Protein AF-A0A2D6AD85-F1 (afdb_monomer)

Secondary structure (DSSP, 8-state):
--SHHHHHHHHHHHHHHHHHHHHHHHH-HHHHHHHHT--GGGHHHHHHHHHHIIIIIIHHHHHHHHS--HHHHHHHHHHHHHHHHHHHHHHHHT----S-HHHHHHHHHHHHHHHHHHGGGGSGGGT--

Mean predicted aligned error: 3.79 Å

pLDDT: mean 91.63, std 6.45, range [60.19, 97.69]

Solvent-accessible surface area (backbone atoms only — not comparable to full-atom values): 6426 Å² total; per-residue (Å²): 128,68,42,64,80,38,18,56,57,29,36,49,50,47,20,54,54,24,41,54,50,11,50,41,25,47,76,41,24,64,61,52,24,61,74,28,52,27,63,73,86,45,36,69,57,35,26,51,51,8,50,44,30,36,60,51,39,23,47,44,30,52,50,32,75,75,58,75,44,54,67,57,23,37,52,49,24,50,51,42,40,51,52,24,48,51,53,45,49,37,59,76,72,62,68,64,64,38,73,47,49,65,63,56,52,52,52,35,53,50,34,45,55,42,23,61,36,22,45,42,36,42,38,69,77,61,75,56,132

Nearest PDB structures (foldseek):
  8a3k-assembly1_UNK  TM=6.038E-01  e=4.214E+00  synthetic construct

Structure (mmCIF, N/CA/C/O backbone):
data_AF-A0A2D6AD85-F1
#
_entry.id   AF-A0A2D6AD85-F1
#
loop_
_atom_site.group_PDB
_atom_site.id
_atom_site.type_symbol
_atom_site.label_atom_id
_atom_site.label_alt_id
_atom_site.label_comp_id
_atom_site.label_asym_id
_atom_site.label_entity_id
_atom_site.label_seq_id
_atom_site.pdbx_PDB_ins_code
_atom_site.Cartn_x
_atom_site.Cartn_y
_atom_site.Cartn_z
_atom_site.occupancy
_atom_site.B_iso_or_equiv
_atom_site.auth_seq_id
_atom_site.auth_comp_id
_atom_site.auth_asym_id
_atom_site.auth_atom_id
_atom_site.pdbx_PDB_model_num
ATOM 1 N N . MET A 1 1 ? 22.281 -5.603 -10.910 1.00 60.19 1 MET A N 1
ATOM 2 C CA . MET A 1 1 ? 21.045 -6.105 -10.269 1.00 60.19 1 MET A CA 1
ATOM 3 C C . MET A 1 1 ? 19.982 -6.172 -11.348 1.00 60.19 1 MET A C 1
ATOM 5 O O . MET A 1 1 ? 19.876 -5.206 -12.090 1.00 60.19 1 MET A O 1
ATOM 9 N N . ASN A 1 2 ? 19.261 -7.285 -11.496 1.00 79.44 2 ASN A N 1
ATOM 10 C CA . ASN A 1 2 ? 18.161 -7.347 -12.459 1.00 79.44 2 ASN A CA 1
ATOM 11 C C . ASN A 1 2 ? 16.975 -6.569 -11.867 1.00 79.44 2 ASN A C 1
ATOM 13 O O . ASN A 1 2 ? 16.277 -7.087 -10.999 1.00 79.44 2 ASN A O 1
ATOM 17 N N . LEU A 1 3 ? 16.827 -5.299 -12.259 1.00 80.44 3 LEU A N 1
ATOM 18 C CA . LEU A 1 3 ? 15.789 -4.410 -11.728 1.00 80.44 3 LEU A CA 1
ATOM 19 C C . LEU A 1 3 ? 14.387 -4.953 -12.022 1.00 80.44 3 LEU A C 1
ATOM 21 O O . LEU A 1 3 ? 13.502 -4.804 -11.188 1.00 80.44 3 LEU A O 1
ATOM 25 N N . ASP A 1 4 ? 14.205 -5.653 -13.144 1.00 82.75 4 ASP A N 1
ATOM 26 C CA . ASP A 1 4 ? 12.936 -6.285 -13.511 1.00 82.75 4 ASP A CA 1
ATOM 27 C C . ASP A 1 4 ? 12.554 -7.438 -12.579 1.00 82.75 4 ASP A C 1
ATOM 29 O O . ASP A 1 4 ? 11.410 -7.527 -12.127 1.00 82.75 4 ASP A O 1
ATOM 33 N N . ALA A 1 5 ? 13.547 -8.237 -12.175 1.00 87.69 5 ALA A N 1
ATOM 34 C CA . ALA A 1 5 ? 13.362 -9.315 -11.206 1.00 87.69 5 ALA A CA 1
ATOM 35 C C . ALA A 1 5 ? 12.944 -8.822 -9.807 1.00 87.69 5 ALA A C 1
ATOM 37 O O . ALA A 1 5 ? 12.498 -9.632 -8.998 1.00 87.69 5 ALA A O 1
ATOM 38 N N . LEU A 1 6 ? 13.074 -7.521 -9.514 1.00 89.94 6 LEU A N 1
ATOM 39 C CA . LEU A 1 6 ? 12.620 -6.916 -8.259 1.00 89.94 6 LEU A CA 1
ATOM 40 C C . LEU A 1 6 ? 11.344 -6.085 -8.447 1.00 89.94 6 LEU A C 1
ATOM 42 O O . LEU A 1 6 ? 10.390 -6.244 -7.684 1.00 89.94 6 LEU A O 1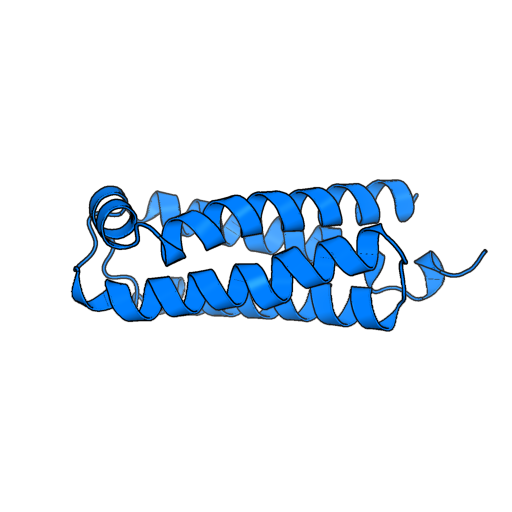
ATOM 46 N N . ALA A 1 7 ? 11.297 -5.232 -9.470 1.00 92.38 7 ALA A N 1
ATOM 47 C CA . ALA A 1 7 ? 10.233 -4.255 -9.664 1.00 92.38 7 ALA A CA 1
ATOM 48 C C . ALA A 1 7 ? 8.873 -4.918 -9.907 1.00 92.38 7 ALA A C 1
ATOM 50 O O . ALA A 1 7 ? 7.912 -4.620 -9.196 1.00 92.38 7 ALA A O 1
ATOM 51 N N . ARG A 1 8 ? 8.776 -5.848 -10.870 1.00 94.88 8 ARG A N 1
ATOM 52 C CA . ARG A 1 8 ? 7.485 -6.465 -11.215 1.00 94.88 8 ARG A CA 1
ATOM 53 C C . ARG A 1 8 ? 6.923 -7.328 -10.083 1.00 94.88 8 AR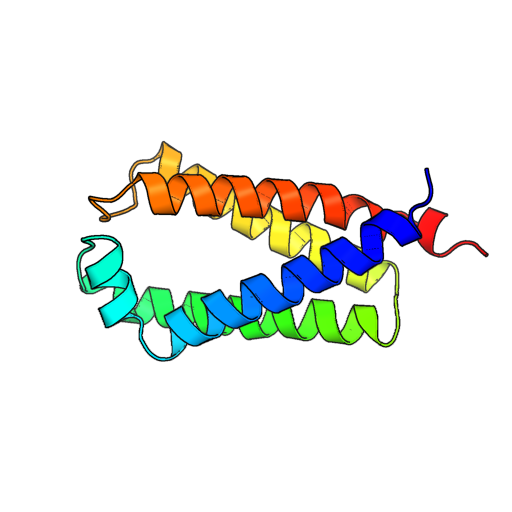G A C 1
ATOM 55 O O . ARG A 1 8 ? 5.746 -7.140 -9.765 1.00 94.88 8 ARG A O 1
ATOM 62 N N . PRO A 1 9 ? 7.704 -8.216 -9.432 1.00 96.38 9 PRO A N 1
ATOM 63 C CA . PRO A 1 9 ? 7.193 -8.985 -8.300 1.00 96.38 9 PRO A CA 1
ATOM 64 C C . PRO A 1 9 ? 6.774 -8.089 -7.137 1.00 96.38 9 PRO A C 1
ATOM 66 O O . PRO A 1 9 ? 5.697 -8.285 -6.581 1.00 96.38 9 PRO A O 1
ATOM 69 N N . THR A 1 10 ? 7.559 -7.058 -6.806 1.00 96.19 10 THR A N 1
ATOM 70 C CA . THR A 1 10 ? 7.182 -6.142 -5.719 1.00 96.19 10 THR A CA 1
ATOM 71 C C . THR A 1 10 ? 5.906 -5.375 -6.060 1.00 96.19 10 THR A C 1
ATOM 73 O O . THR A 1 10 ? 5.036 -5.226 -5.207 1.00 96.19 10 THR A O 1
ATOM 76 N N . MET A 1 11 ? 5.733 -4.957 -7.316 1.00 96.88 11 MET A N 1
ATOM 77 C CA . MET A 1 11 ? 4.504 -4.301 -7.760 1.00 96.88 11 MET A CA 1
ATOM 78 C C . MET A 1 11 ? 3.281 -5.223 -7.652 1.00 96.88 11 MET A C 1
ATOM 80 O O . MET A 1 11 ? 2.205 -4.778 -7.261 1.00 96.88 11 MET A O 1
ATOM 84 N N . GLN A 1 12 ? 3.438 -6.520 -7.937 1.00 97.06 12 GLN A N 1
ATOM 85 C CA . GLN A 1 12 ? 2.382 -7.512 -7.714 1.00 97.06 12 GLN A CA 1
ATOM 86 C C . GLN A 1 12 ? 2.074 -7.703 -6.228 1.00 97.06 12 GLN A C 1
ATOM 88 O O . GLN A 1 12 ? 0.904 -7.758 -5.859 1.00 97.06 12 GLN A O 1
ATOM 93 N N . VAL A 1 13 ? 3.098 -7.780 -5.374 1.00 95.75 13 VAL A N 1
ATOM 94 C CA . VAL A 1 13 ? 2.908 -7.875 -3.919 1.00 95.75 13 VAL A CA 1
ATOM 95 C C . VAL A 1 13 ? 2.164 -6.647 -3.405 1.00 95.75 13 VAL A C 1
ATOM 97 O O . VAL A 1 13 ? 1.171 -6.804 -2.700 1.00 95.75 13 VAL A O 1
ATOM 100 N N . ASN A 1 14 ? 2.579 -5.443 -3.812 1.00 96.50 14 ASN A N 1
ATOM 101 C CA . ASN A 1 14 ? 1.905 -4.206 -3.436 1.00 96.50 14 ASN A CA 1
ATOM 102 C C . ASN A 1 14 ? 0.434 -4.210 -3.870 1.00 96.50 14 ASN A C 1
ATOM 104 O O . ASN A 1 14 ? -0.438 -3.881 -3.068 1.00 96.50 14 ASN A O 1
ATOM 108 N N . LEU A 1 15 ? 0.151 -4.647 -5.103 1.00 97.25 15 LEU A N 1
ATOM 109 C CA . LEU A 1 15 ? -1.209 -4.760 -5.631 1.00 97.25 15 LEU A CA 1
ATOM 110 C C . LEU A 1 15 ? -2.066 -5.702 -4.786 1.00 97.25 15 LEU A C 1
ATOM 112 O O . LEU A 1 15 ? -3.134 -5.310 -4.324 1.00 97.25 15 LEU A O 1
ATOM 116 N N . TRP A 1 16 ? -1.623 -6.944 -4.589 1.00 97.31 16 TRP A N 1
ATOM 117 C CA . TRP A 1 16 ? -2.444 -7.964 -3.935 1.00 97.31 16 TRP A CA 1
ATOM 118 C C . TRP A 1 16 ? -2.599 -7.718 -2.435 1.00 97.31 16 TRP A C 1
ATOM 120 O O . TRP A 1 16 ? -3.700 -7.887 -1.911 1.00 97.31 16 TRP A O 1
ATOM 130 N N . ALA A 1 17 ? -1.541 -7.262 -1.757 1.00 93.62 17 ALA A N 1
ATOM 131 C CA . ALA A 1 17 ? -1.616 -6.879 -0.350 1.00 93.62 17 ALA A CA 1
ATOM 132 C C . ALA A 1 17 ? -2.587 -5.706 -0.155 1.00 93.62 17 ALA A C 1
ATOM 134 O O . ALA A 1 17 ? -3.485 -5.788 0.683 1.00 93.62 17 ALA A O 1
ATOM 135 N N . SER A 1 18 ? -2.470 -4.662 -0.984 1.00 95.44 18 SER A N 1
ATOM 136 C CA . SER A 1 18 ? -3.352 -3.489 -0.919 1.00 95.44 18 SER A CA 1
ATOM 137 C C . SER A 1 18 ? -4.786 -3.807 -1.312 1.00 95.44 18 SER A C 1
ATOM 139 O O . SER A 1 18 ? -5.705 -3.209 -0.767 1.00 95.44 18 SER A O 1
ATOM 141 N N . LEU A 1 19 ? -5.008 -4.759 -2.221 1.00 97.50 19 LEU A N 1
ATOM 142 C CA . LEU A 1 19 ? -6.352 -5.215 -2.560 1.00 97.50 19 LEU A CA 1
ATOM 143 C C . LEU A 1 19 ? -6.997 -5.934 -1.375 1.00 97.50 19 LEU A C 1
ATOM 145 O O . LEU A 1 19 ? -8.125 -5.611 -1.015 1.00 97.50 19 LEU A O 1
ATOM 149 N N . GLY A 1 20 ? -6.278 -6.877 -0.760 1.00 94.81 20 GLY A N 1
ATOM 150 C CA . GLY A 1 20 ? -6.767 -7.615 0.403 1.00 94.81 20 GLY A CA 1
ATOM 151 C C . GLY A 1 20 ? -7.086 -6.686 1.573 1.00 94.81 20 GLY A C 1
ATOM 152 O O . GLY A 1 20 ? -8.223 -6.664 2.045 1.00 94.81 20 GLY A O 1
ATOM 153 N N . TYR A 1 21 ? -6.113 -5.868 1.988 1.00 92.75 21 TYR A N 1
ATOM 154 C CA . TYR A 1 21 ? -6.309 -4.885 3.058 1.00 92.75 21 TYR A CA 1
ATOM 155 C C . TYR A 1 21 ? -7.370 -3.851 2.689 1.00 92.75 21 TYR A C 1
ATOM 157 O O . TYR A 1 21 ? -8.287 -3.605 3.464 1.00 92.75 21 TYR A O 1
ATOM 165 N N . GLY A 1 22 ? -7.283 -3.272 1.493 1.00 95.62 22 GLY A N 1
ATOM 166 C CA . GLY A 1 22 ? -8.173 -2.210 1.042 1.00 95.62 22 GLY A CA 1
ATOM 167 C C . GLY A 1 22 ? -9.636 -2.640 1.008 1.00 95.62 22 GLY A C 1
ATOM 168 O O . GLY A 1 22 ? -10.494 -1.933 1.536 1.00 95.62 22 GLY A O 1
ATOM 169 N N . VAL A 1 23 ? -9.928 -3.826 0.461 1.00 97.19 23 VAL A N 1
ATOM 170 C CA . VAL A 1 23 ? -11.289 -4.387 0.467 1.00 97.19 23 VAL A CA 1
ATOM 171 C C . VAL A 1 23 ? -11.743 -4.688 1.889 1.00 97.19 23 VAL A C 1
ATOM 173 O O . VAL A 1 23 ? -12.877 -4.360 2.231 1.00 97.19 23 VAL A O 1
ATOM 176 N N . PHE A 1 24 ? -10.889 -5.285 2.722 1.00 94.75 24 PHE A N 1
ATOM 177 C CA . PHE A 1 24 ? -11.281 -5.661 4.077 1.00 94.75 24 PHE A CA 1
ATOM 178 C C . PHE A 1 24 ? -11.607 -4.435 4.940 1.00 94.75 24 PHE A C 1
ATOM 180 O O . PHE A 1 24 ? -12.676 -4.379 5.544 1.00 94.75 24 PHE A O 1
ATOM 187 N N . LEU A 1 25 ? -10.758 -3.406 4.894 1.00 94.06 25 LEU A N 1
ATOM 188 C CA . LEU A 1 25 ? -10.973 -2.134 5.585 1.00 94.06 25 LEU A CA 1
ATOM 189 C C . LEU A 1 25 ? -12.195 -1.368 5.059 1.00 94.06 25 LEU A C 1
ATOM 191 O O . LEU A 1 25 ? -12.894 -0.710 5.827 1.00 94.06 25 LEU A O 1
ATOM 195 N N . LEU A 1 26 ? -12.473 -1.444 3.755 1.00 95.12 26 LEU A N 1
ATOM 196 C CA . LEU A 1 26 ? -13.620 -0.765 3.154 1.00 95.12 26 LEU A CA 1
ATOM 197 C C . LEU A 1 26 ? -14.950 -1.465 3.472 1.00 95.12 26 LEU A C 1
ATOM 199 O O . LEU A 1 26 ? -15.934 -0.804 3.808 1.00 95.12 26 LEU A O 1
ATOM 203 N N . ALA A 1 27 ? -14.995 -2.791 3.336 1.00 95.88 27 ALA A N 1
ATOM 204 C CA . ALA A 1 27 ? -16.232 -3.566 3.397 1.00 95.88 27 ALA A CA 1
ATOM 205 C C . ALA A 1 27 ? -16.565 -4.078 4.805 1.00 95.88 27 ALA A C 1
ATOM 207 O O . ALA A 1 27 ? -17.742 -4.171 5.147 1.00 95.88 27 ALA A O 1
ATOM 208 N N . ALA A 1 28 ? -15.554 -4.396 5.617 1.00 94.19 28 ALA A N 1
ATOM 209 C CA . ALA A 1 28 ? -15.719 -4.997 6.940 1.00 94.19 28 ALA A CA 1
ATOM 210 C C . ALA A 1 28 ? -14.785 -4.368 8.002 1.00 94.19 28 ALA A C 1
ATOM 212 O O . ALA A 1 28 ? -14.078 -5.096 8.702 1.00 94.19 28 ALA A O 1
ATOM 213 N N . PRO A 1 29 ? -14.778 -3.028 8.164 1.00 92.25 29 PRO A N 1
ATOM 214 C CA . PRO A 1 29 ? -13.911 -2.356 9.136 1.00 92.25 29 PRO A CA 1
ATOM 215 C C . PRO A 1 29 ? -14.188 -2.777 10.582 1.00 92.25 29 PRO A C 1
ATOM 217 O O . PRO A 1 29 ? -13.260 -2.809 11.378 1.00 92.25 29 PRO A O 1
ATOM 220 N N . ASP A 1 30 ? -15.432 -3.125 10.921 1.00 91.06 30 ASP A N 1
ATOM 221 C CA . ASP A 1 30 ? -15.802 -3.562 12.272 1.00 91.06 30 ASP A CA 1
ATOM 222 C C . ASP A 1 30 ? -15.116 -4.893 12.628 1.00 91.06 30 ASP A C 1
ATOM 224 O O . ASP A 1 30 ? -14.522 -5.022 13.691 1.00 91.06 30 ASP A O 1
ATOM 228 N N . VAL A 1 31 ? -15.070 -5.840 11.681 1.00 90.94 31 VAL A N 1
ATOM 229 C CA . VAL A 1 31 ? -14.350 -7.115 11.853 1.00 90.94 31 VAL A CA 1
ATOM 230 C C . VAL A 1 31 ? -12.845 -6.876 11.995 1.00 90.94 31 VAL A C 1
ATOM 232 O O . VAL A 1 31 ? -12.168 -7.575 12.744 1.00 90.94 31 VAL A O 1
ATOM 235 N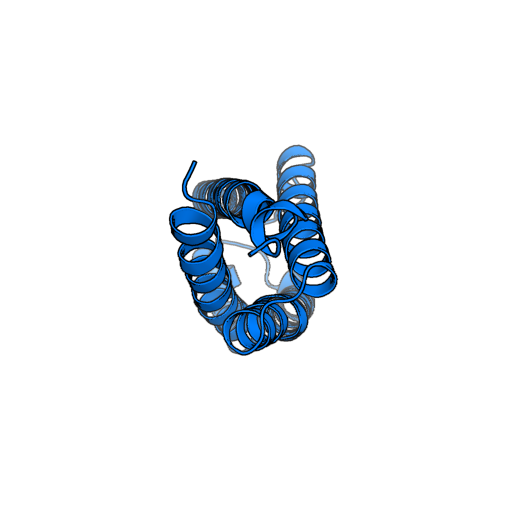 N . PHE A 1 32 ? -12.302 -5.886 11.283 1.00 88.31 32 PHE A N 1
ATOM 236 C CA . PHE A 1 32 ? -10.902 -5.497 11.436 1.00 88.31 32 PHE A CA 1
ATOM 237 C C . PHE A 1 32 ? -10.620 -4.893 12.820 1.00 88.31 32 PHE A C 1
ATOM 239 O O . PHE A 1 32 ? -9.608 -5.238 13.428 1.00 88.31 32 PHE A O 1
ATOM 246 N N . CYS A 1 33 ? -11.516 -4.044 13.337 1.00 88.31 33 CYS A N 1
ATOM 247 C CA . CYS A 1 33 ? -11.446 -3.542 14.710 1.00 88.31 33 CYS A CA 1
ATOM 248 C C . CYS A 1 33 ? -11.471 -4.690 15.726 1.00 88.31 3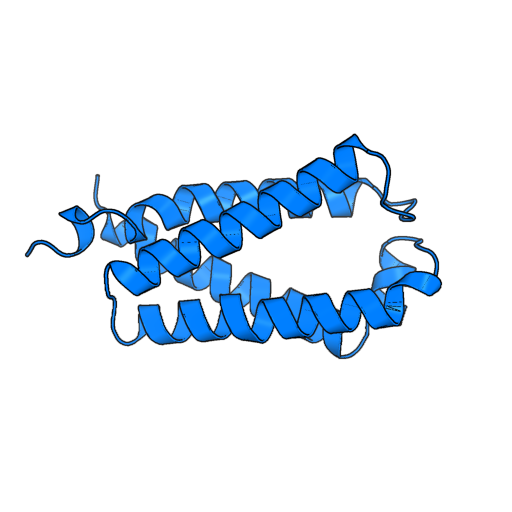3 CYS A C 1
ATOM 250 O O . CYS A 1 33 ? -10.612 -4.721 16.600 1.00 88.31 33 CYS A O 1
ATOM 252 N N . ASP A 1 34 ? -12.375 -5.660 15.570 1.00 89.69 34 ASP A N 1
ATOM 253 C CA . ASP A 1 34 ? -12.468 -6.816 16.470 1.00 89.69 34 ASP A CA 1
ATOM 254 C C . ASP A 1 34 ? -11.182 -7.661 16.460 1.00 89.69 34 ASP A C 1
ATOM 256 O O . ASP A 1 34 ? -10.690 -8.057 17.512 1.00 89.69 34 ASP A O 1
ATOM 260 N N . LEU A 1 35 ? -10.593 -7.904 15.281 1.00 86.94 35 LEU A N 1
ATOM 261 C CA . LEU A 1 35 ? -9.335 -8.657 15.146 1.00 86.94 35 LEU A CA 1
ATOM 262 C C . LEU A 1 35 ? -8.141 -7.965 15.811 1.00 86.94 35 LEU A C 1
ATOM 264 O O . LEU A 1 35 ? -7.228 -8.634 16.301 1.00 86.94 35 LEU A O 1
ATOM 268 N N . LEU A 1 36 ? -8.124 -6.634 15.768 1.00 85.06 36 LEU A N 1
ATOM 269 C CA . LEU A 1 36 ? -7.086 -5.823 16.391 1.00 85.06 36 LEU A CA 1
ATOM 270 C C . LEU A 1 36 ? -7.373 -5.497 17.858 1.00 85.06 36 LEU A C 1
ATOM 272 O O . LEU A 1 36 ? -6.516 -4.885 18.496 1.00 85.06 36 LEU A O 1
ATOM 276 N N . GLU A 1 37 ? -8.543 -5.886 18.373 1.00 85.75 37 GLU A N 1
ATOM 277 C CA . GLU A 1 37 ? -9.038 -5.477 19.690 1.00 85.75 37 GLU A CA 1
ATOM 278 C C . GLU A 1 37 ? -8.994 -3.941 19.820 1.00 85.75 37 GLU A C 1
ATOM 280 O O . GLU A 1 37 ? -8.404 -3.380 20.738 1.00 85.75 37 GLU A O 1
ATOM 285 N N . ALA A 1 38 ? -9.543 -3.249 18.816 1.00 83.19 38 ALA A N 1
ATOM 286 C CA . ALA A 1 38 ? -9.508 -1.797 18.669 1.00 83.19 38 ALA A CA 1
ATOM 287 C C . ALA A 1 38 ? -10.902 -1.166 18.804 1.00 83.19 38 ALA A C 1
ATOM 289 O O . ALA A 1 38 ? -11.909 -1.741 18.394 1.00 83.19 38 ALA A O 1
ATOM 290 N N . GLU A 1 39 ? -10.967 0.072 19.302 1.00 82.38 39 GLU A N 1
ATOM 291 C CA . GLU A 1 39 ? -12.229 0.805 19.424 1.00 82.38 39 GLU A CA 1
ATOM 292 C C . GLU A 1 39 ? -12.930 1.046 18.068 1.00 82.38 39 GLU A C 1
ATOM 294 O O . GLU A 1 39 ? -12.319 1.433 17.065 1.00 82.38 39 GLU A O 1
ATOM 299 N N . ALA A 1 40 ? -14.261 0.908 18.058 1.00 74.75 40 ALA A N 1
ATOM 300 C CA . ALA A 1 40 ? -15.106 1.080 16.869 1.00 74.75 40 ALA A CA 1
ATOM 301 C C . ALA A 1 40 ? -15.189 2.532 16.347 1.00 74.75 40 ALA A C 1
ATOM 303 O O . ALA A 1 40 ? -15.717 2.780 15.256 1.00 74.75 40 ALA A O 1
ATOM 304 N N . VAL A 1 41 ? -14.638 3.505 17.086 1.00 68.69 41 VAL A N 1
ATOM 305 C CA . VAL A 1 41 ? -14.541 4.917 16.666 1.00 68.69 41 VAL A CA 1
ATOM 306 C C . VAL A 1 41 ? -13.793 5.075 15.333 1.00 68.69 41 VAL A C 1
ATOM 308 O O . VAL A 1 41 ? -14.034 6.018 14.581 1.00 68.69 41 VAL A O 1
ATOM 311 N N . ASN A 1 42 ? -12.957 4.095 14.980 1.00 75.31 42 ASN A N 1
ATOM 312 C CA . ASN A 1 42 ? -12.104 4.128 13.798 1.00 75.31 42 ASN A CA 1
ATOM 313 C C . ASN A 1 42 ? -12.781 3.659 12.503 1.00 75.31 42 ASN A C 1
ATOM 315 O O . ASN A 1 42 ? -12.189 3.762 11.433 1.00 75.31 42 ASN A O 1
ATOM 319 N N . THR A 1 43 ? -14.022 3.179 12.532 1.00 82.00 43 THR A N 1
ATOM 320 C CA . THR A 1 43 ? -14.626 2.480 11.379 1.00 82.00 43 THR A CA 1
ATOM 321 C C . THR A 1 43 ? -14.774 3.346 10.123 1.00 82.00 43 THR A C 1
ATOM 323 O O . THR A 1 43 ? -14.504 2.883 9.015 1.00 82.00 43 THR A O 1
ATOM 326 N N . ALA A 1 44 ? -15.159 4.620 10.249 1.00 85.00 44 ALA A N 1
ATOM 327 C CA . ALA A 1 44 ? -15.229 5.546 9.110 1.00 85.00 44 ALA A CA 1
ATOM 328 C C . ALA A 1 44 ? -13.837 5.887 8.544 1.00 85.00 44 ALA A C 1
ATOM 330 O O . ALA A 1 44 ? -13.653 5.988 7.326 1.00 85.00 44 ALA A O 1
ATOM 331 N N . TRP A 1 45 ? -12.847 6.018 9.426 1.00 87.62 45 TRP A N 1
ATOM 332 C CA . TRP A 1 45 ? -11.456 6.250 9.053 1.00 87.62 45 TRP A CA 1
ATOM 333 C C . TRP A 1 45 ? -10.858 5.031 8.336 1.00 87.62 45 TRP A C 1
ATOM 335 O O . TRP A 1 45 ? -10.286 5.184 7.257 1.00 87.62 45 TRP A O 1
ATOM 345 N N . LEU A 1 46 ? -11.106 3.815 8.838 1.00 90.50 46 LEU A N 1
ATOM 346 C CA . LEU A 1 46 ? -10.691 2.563 8.199 1.00 90.50 46 LEU A CA 1
ATOM 347 C C . LEU A 1 46 ? -11.270 2.427 6.787 1.00 90.50 46 LEU A C 1
ATOM 349 O O . LEU A 1 46 ? -10.528 2.108 5.863 1.00 90.50 46 LEU A O 1
ATOM 353 N N . ARG A 1 47 ? -12.552 2.763 6.571 1.00 93.62 47 ARG A N 1
ATOM 354 C CA . ARG A 1 47 ? -13.133 2.766 5.213 1.00 93.62 47 ARG A CA 1
ATOM 355 C C . ARG A 1 47 ? -12.424 3.736 4.276 1.00 93.62 47 ARG A C 1
ATOM 357 O O . ARG A 1 47 ? -12.227 3.425 3.104 1.00 93.62 47 ARG A O 1
ATOM 364 N N . THR A 1 48 ? -12.028 4.897 4.789 1.00 92.81 48 THR A N 1
ATOM 365 C CA . THR A 1 48 ? -11.312 5.913 4.008 1.00 92.81 48 THR A CA 1
ATOM 366 C C . THR A 1 48 ? -9.915 5.426 3.625 1.00 92.81 48 THR A C 1
ATOM 368 O O . THR A 1 48 ? -9.522 5.565 2.469 1.00 92.81 48 THR A O 1
ATOM 371 N N . ILE A 1 49 ? -9.201 4.776 4.548 1.00 91.69 49 ILE A N 1
ATOM 372 C CA . ILE A 1 49 ? -7.920 4.117 4.251 1.00 91.69 49 ILE A CA 1
ATOM 373 C C . ILE A 1 49 ? -8.109 2.994 3.241 1.00 91.69 49 ILE A C 1
ATOM 375 O O . ILE A 1 49 ? -7.346 2.903 2.285 1.00 91.69 49 ILE A O 1
ATOM 379 N N . GLY A 1 50 ? -9.142 2.170 3.411 1.00 95.19 50 GLY A N 1
ATOM 380 C CA . GLY A 1 50 ? -9.463 1.104 2.473 1.00 95.19 50 GLY A CA 1
ATOM 381 C C . GLY A 1 50 ? -9.676 1.642 1.058 1.00 95.19 50 GLY A C 1
ATOM 382 O O . GLY A 1 50 ? -9.041 1.177 0.115 1.00 95.19 50 GLY A O 1
ATOM 383 N N . ALA A 1 51 ? -10.495 2.687 0.911 1.00 96.50 51 ALA A N 1
ATOM 384 C CA . ALA A 1 51 ? -10.717 3.355 -0.369 1.00 96.50 51 ALA A CA 1
ATOM 385 C C . ALA A 1 51 ? -9.428 3.956 -0.955 1.00 96.50 51 ALA A C 1
ATOM 387 O O . ALA A 1 51 ? -9.197 3.831 -2.159 1.00 96.50 51 ALA A O 1
ATOM 388 N N . ALA A 1 52 ? -8.581 4.569 -0.121 1.00 95.00 52 ALA A N 1
ATOM 389 C CA . ALA A 1 52 ? -7.293 5.104 -0.546 1.00 95.00 52 ALA A CA 1
ATOM 390 C C . ALA A 1 52 ? -6.369 3.991 -1.065 1.00 95.00 52 ALA A C 1
ATOM 392 O O . ALA A 1 52 ? -5.931 4.082 -2.204 1.00 95.00 52 ALA A O 1
ATOM 393 N N . LEU A 1 53 ? -6.177 2.899 -0.314 1.00 95.31 53 LEU A N 1
ATOM 394 C CA . LEU A 1 53 ? -5.359 1.747 -0.725 1.00 95.31 53 LEU A CA 1
ATOM 395 C C . LEU A 1 53 ? -5.830 1.136 -2.050 1.00 95.31 53 LEU A C 1
ATOM 397 O O . LEU A 1 53 ? -5.019 0.775 -2.904 1.00 95.31 53 LEU A O 1
ATOM 401 N N . LEU A 1 54 ? -7.144 1.032 -2.255 1.00 97.31 54 LEU A N 1
ATOM 402 C CA . LEU A 1 54 ? -7.689 0.571 -3.531 1.00 97.31 54 LEU A CA 1
ATOM 403 C C . LEU A 1 54 ? -7.405 1.573 -4.658 1.00 97.31 54 LEU A C 1
ATOM 405 O O . LEU A 1 54 ? -6.969 1.188 -5.741 1.00 97.31 54 LEU A O 1
ATOM 409 N N . GLY A 1 55 ? -7.636 2.861 -4.416 1.00 94.00 55 GLY A N 1
ATOM 410 C CA . GLY A 1 55 ? -7.504 3.901 -5.432 1.00 94.00 55 GLY A CA 1
ATOM 411 C C . GLY A 1 55 ? -6.061 4.192 -5.836 1.00 94.00 55 GLY A C 1
ATOM 412 O O . GLY A 1 55 ? -5.779 4.347 -7.021 1.00 94.00 55 GLY A O 1
ATOM 413 N N . THR A 1 56 ? -5.144 4.272 -4.879 1.00 92.25 56 THR A N 1
ATOM 414 C CA . THR A 1 56 ? -3.748 4.626 -5.137 1.00 92.25 56 THR A CA 1
ATOM 415 C C . THR A 1 56 ? -2.916 3.379 -5.372 1.00 92.25 56 THR A C 1
ATOM 417 O O . THR A 1 56 ? -2.308 3.243 -6.433 1.00 92.25 56 THR A O 1
ATOM 420 N N . ASN A 1 57 ? -2.937 2.423 -4.439 1.00 94.69 57 ASN A N 1
ATOM 421 C CA . ASN A 1 57 ? -2.043 1.284 -4.530 1.00 94.69 57 ASN A CA 1
ATOM 422 C C . ASN A 1 57 ? -2.500 0.238 -5.540 1.00 94.69 57 ASN A C 1
ATOM 424 O O . ASN A 1 57 ? -1.706 -0.165 -6.386 1.00 94.69 57 ASN A O 1
ATOM 428 N N . VAL A 1 58 ? -3.764 -0.190 -5.494 1.00 97.12 58 VAL A N 1
ATOM 429 C CA . VAL A 1 58 ? -4.244 -1.235 -6.412 1.00 97.12 58 VAL A CA 1
ATOM 430 C C . VAL A 1 58 ? -4.303 -0.718 -7.844 1.00 97.12 58 VAL A C 1
ATOM 432 O O . VAL A 1 58 ? -3.712 -1.336 -8.733 1.00 97.12 58 VAL A O 1
ATOM 435 N N . LEU A 1 59 ? -4.978 0.412 -8.088 1.00 96.88 59 LEU A N 1
ATOM 436 C CA . LEU A 1 59 ? -5.064 0.956 -9.447 1.00 96.88 59 LEU A CA 1
ATOM 437 C C . LEU A 1 59 ? -3.690 1.390 -9.970 1.00 96.88 59 LEU A C 1
ATOM 439 O O . LEU A 1 59 ? -3.375 1.092 -11.121 1.00 96.88 59 LEU A O 1
ATOM 443 N N . GLY A 1 60 ? -2.858 2.032 -9.143 1.00 95.25 60 GLY A N 1
ATOM 444 C CA . GLY A 1 60 ? -1.511 2.459 -9.530 1.00 95.25 60 GLY A CA 1
ATOM 445 C C . GLY A 1 60 ? -0.612 1.282 -9.910 1.00 95.25 60 GLY A C 1
ATOM 446 O O . GLY A 1 60 ? -0.064 1.254 -11.015 1.00 95.25 60 GLY A O 1
ATOM 447 N N . SER A 1 61 ? -0.549 0.246 -9.065 1.00 96.81 61 SER A N 1
ATOM 448 C CA . SER A 1 61 ? 0.205 -0.973 -9.369 1.00 96.81 61 SER A CA 1
ATOM 449 C C . SER A 1 61 ? -0.340 -1.705 -10.598 1.00 96.81 61 SER A C 1
ATOM 451 O O . SER A 1 61 ? 0.441 -2.190 -11.416 1.00 96.81 61 SER A O 1
ATOM 453 N N . TRP A 1 62 ? -1.663 -1.776 -10.771 1.00 97.69 62 TRP A N 1
ATOM 454 C CA . TRP A 1 62 ? -2.274 -2.424 -11.935 1.00 97.69 62 TRP A CA 1
ATOM 455 C C . TRP A 1 62 ? -1.943 -1.699 -13.243 1.00 97.69 62 TRP A C 1
ATOM 457 O O . TRP A 1 62 ? -1.530 -2.336 -14.217 1.00 97.69 62 TRP A O 1
ATOM 467 N N . LEU A 1 63 ? -2.082 -0.370 -13.263 1.00 97.38 63 LEU A N 1
ATOM 468 C CA . LEU A 1 63 ? -1.753 0.454 -14.425 1.00 97.38 63 LEU A CA 1
ATOM 469 C C . LEU A 1 63 ? -0.268 0.347 -14.774 1.00 97.38 63 LEU A C 1
ATOM 471 O O . LEU A 1 63 ? 0.063 0.137 -15.943 1.00 97.38 63 LEU A O 1
ATOM 475 N N . TRP A 1 64 ? 0.611 0.395 -13.769 1.00 96.94 64 TRP A N 1
ATOM 476 C CA . TRP A 1 64 ? 2.045 0.230 -13.977 1.00 96.94 64 TRP A CA 1
ATOM 477 C C . TRP A 1 64 ? 2.393 -1.159 -14.521 1.00 96.94 64 TRP A C 1
ATOM 479 O O . TRP A 1 64 ? 3.16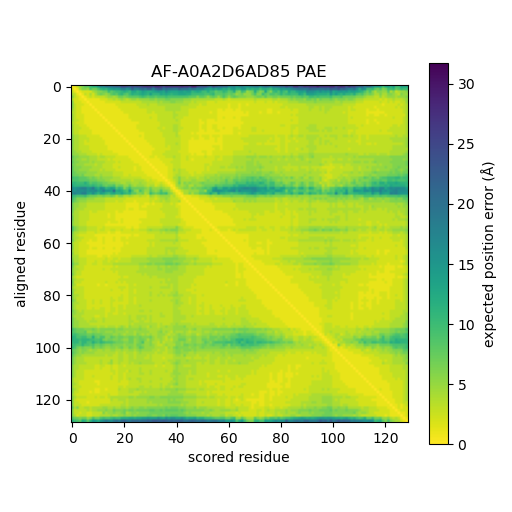3 -1.273 -15.467 1.00 96.94 64 TRP A O 1
ATOM 489 N N . LEU A 1 65 ? 1.796 -2.235 -13.992 1.00 96.88 65 LEU A N 1
ATOM 490 C CA . LEU A 1 65 ? 2.053 -3.599 -14.477 1.00 96.88 65 LEU A CA 1
ATOM 491 C C . LEU A 1 65 ? 1.648 -3.790 -15.945 1.00 96.88 65 LEU A C 1
ATOM 493 O O . LEU A 1 65 ? 2.284 -4.583 -16.650 1.00 96.88 65 LEU A O 1
ATOM 497 N N . LYS A 1 66 ? 0.606 -3.075 -16.390 1.00 96.88 66 LYS A N 1
ATOM 498 C CA . LYS A 1 66 ? 0.106 -3.089 -17.769 1.00 96.88 66 LYS A CA 1
ATOM 499 C C . LYS A 1 66 ? 0.972 -2.257 -18.715 1.00 96.88 66 LYS A C 1
ATOM 501 O O . LYS A 1 66 ? 1.233 -2.703 -19.828 1.00 96.88 66 LYS A O 1
ATOM 506 N N . ASN A 1 67 ? 1.383 -1.062 -18.297 1.00 95.88 67 ASN A N 1
ATOM 507 C CA . ASN A 1 67 ? 2.237 -0.173 -19.081 1.00 95.88 67 ASN A CA 1
ATOM 508 C C . ASN A 1 67 ? 3.217 0.572 -18.155 1.00 95.88 67 ASN A C 1
ATOM 510 O O . ASN A 1 67 ? 2.889 1.662 -17.676 1.00 95.88 67 ASN A O 1
ATOM 514 N N . PRO A 1 68 ? 4.394 -0.016 -17.867 1.00 94.94 68 PRO A N 1
ATOM 515 C CA . PRO A 1 68 ? 5.349 0.572 -16.938 1.00 94.94 68 PRO A CA 1
ATOM 516 C C . PRO A 1 68 ? 5.814 1.951 -17.409 1.00 94.94 68 PRO A C 1
ATOM 518 O O . PRO A 1 68 ? 6.250 2.113 -18.547 1.00 94.94 68 PRO A O 1
ATOM 521 N N . SER A 1 69 ? 5.783 2.938 -16.515 1.00 95.44 69 SER A N 1
ATOM 522 C CA . SER A 1 69 ? 6.371 4.258 -16.761 1.00 95.44 69 SER A CA 1
ATOM 523 C C . SER A 1 69 ? 7.075 4.787 -15.516 1.00 95.44 69 SER A C 1
ATOM 525 O O . SER A 1 69 ? 6.653 4.504 -14.390 1.00 95.44 69 SER A O 1
ATOM 527 N N . LEU A 1 70 ? 8.143 5.563 -15.724 1.00 95.62 70 LEU A N 1
ATOM 528 C CA . LEU A 1 70 ? 8.978 6.103 -14.648 1.00 95.62 70 LEU A CA 1
ATOM 529 C C . LEU A 1 70 ? 8.173 6.928 -13.648 1.00 95.62 70 LEU A C 1
ATOM 531 O O . LEU A 1 70 ? 8.323 6.747 -12.440 1.00 95.62 70 LEU A O 1
ATOM 535 N N . ASP A 1 71 ? 7.295 7.796 -14.142 1.00 96.31 71 ASP A N 1
ATOM 536 C CA . ASP A 1 71 ? 6.491 8.657 -13.280 1.00 96.31 71 ASP A CA 1
ATOM 537 C C . ASP A 1 71 ? 5.484 7.847 -12.461 1.00 96.31 71 ASP A C 1
ATOM 539 O O . ASP A 1 71 ? 5.348 8.087 -11.264 1.00 96.31 71 ASP A O 1
ATOM 543 N N . MET A 1 72 ? 4.854 6.819 -13.045 1.00 94.88 72 MET A N 1
ATOM 544 C CA . MET A 1 72 ? 3.980 5.918 -12.285 1.00 94.88 72 MET A CA 1
ATOM 545 C C . MET A 1 72 ? 4.756 5.118 -11.236 1.00 94.88 72 MET A C 1
ATOM 547 O O . MET A 1 72 ? 4.289 4.994 -10.110 1.00 94.88 72 MET A O 1
ATOM 551 N N . GLY A 1 73 ? 5.950 4.614 -11.568 1.00 96.06 73 GLY A N 1
ATOM 552 C CA . GLY A 1 73 ? 6.799 3.908 -10.605 1.00 96.06 73 GLY A CA 1
ATOM 553 C C . GLY A 1 73 ? 7.216 4.806 -9.437 1.00 96.06 73 GLY A C 1
ATOM 554 O O . GLY A 1 73 ? 7.180 4.390 -8.284 1.00 96.06 73 GLY A O 1
ATOM 5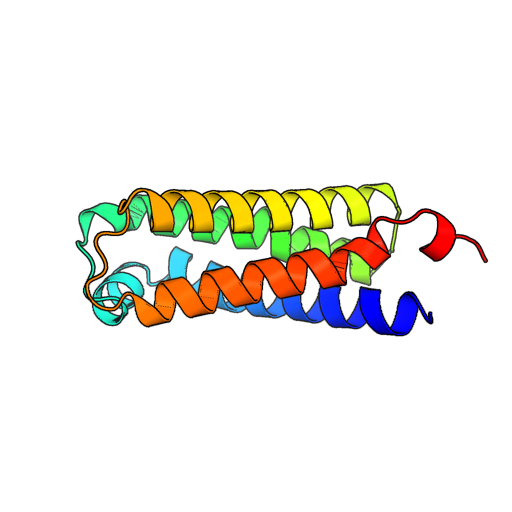55 N N . ARG A 1 74 ? 7.538 6.077 -9.708 1.00 96.94 74 ARG A N 1
ATOM 556 C CA . ARG A 1 74 ? 7.830 7.080 -8.671 1.00 96.94 74 ARG A CA 1
ATOM 557 C C . ARG A 1 74 ? 6.623 7.384 -7.799 1.00 96.94 74 ARG A C 1
ATOM 559 O O . ARG A 1 74 ? 6.763 7.365 -6.581 1.00 96.94 74 ARG A O 1
ATOM 566 N N . VAL A 1 75 ? 5.465 7.650 -8.406 1.00 96.31 75 VAL A N 1
ATOM 567 C CA . VAL A 1 75 ? 4.216 7.885 -7.668 1.00 96.31 75 VAL A CA 1
ATOM 568 C C . VAL A 1 75 ? 3.938 6.698 -6.756 1.00 96.31 75 VAL A C 1
ATOM 570 O O . VAL A 1 75 ? 3.736 6.894 -5.565 1.00 96.31 75 VAL A O 1
ATOM 573 N N . GLN A 1 76 ? 4.047 5.476 -7.273 1.00 95.62 76 GLN A N 1
ATOM 574 C CA . GLN A 1 76 ? 3.775 4.278 -6.497 1.00 95.62 76 GLN A CA 1
ATOM 575 C C . GLN A 1 76 ? 4.717 4.102 -5.304 1.00 95.62 76 GLN A C 1
ATOM 577 O O . GLN A 1 76 ? 4.265 3.857 -4.187 1.00 95.62 76 GLN A O 1
ATOM 582 N N . THR A 1 77 ? 6.024 4.239 -5.529 1.00 96.50 77 THR A N 1
ATOM 583 C CA . THR A 1 77 ? 7.026 4.121 -4.466 1.00 96.50 77 THR A CA 1
ATOM 584 C C . THR A 1 77 ? 6.828 5.190 -3.398 1.00 96.50 77 THR A C 1
ATOM 586 O O . THR A 1 77 ? 6.927 4.895 -2.209 1.00 96.50 77 THR A O 1
ATOM 589 N N . LEU A 1 78 ? 6.532 6.429 -3.801 1.00 96.88 78 LEU A N 1
ATOM 590 C CA . LEU A 1 78 ? 6.298 7.528 -2.866 1.00 96.88 78 LEU A CA 1
ATOM 591 C C . LEU A 1 78 ? 4.999 7.345 -2.085 1.00 96.88 78 LEU A C 1
ATOM 593 O O . LEU A 1 78 ? 4.994 7.584 -0.883 1.00 96.88 78 LEU A O 1
ATOM 597 N N . THR A 1 79 ? 3.921 6.898 -2.730 1.00 95.19 79 THR A N 1
ATOM 598 C CA . THR A 1 79 ? 2.655 6.619 -2.047 1.00 95.19 79 THR A CA 1
ATOM 599 C C . THR A 1 79 ? 2.822 5.515 -1.009 1.00 95.19 79 THR A C 1
ATOM 601 O O . THR A 1 79 ? 2.531 5.755 0.161 1.00 95.19 79 THR A O 1
ATOM 604 N N . ALA A 1 80 ? 3.376 4.361 -1.393 1.00 94.44 80 ALA A N 1
ATOM 605 C CA . ALA A 1 80 ? 3.633 3.266 -0.458 1.00 94.44 80 ALA A CA 1
ATOM 606 C C . ALA A 1 80 ? 4.567 3.700 0.687 1.00 94.44 80 ALA A C 1
ATOM 608 O O . ALA A 1 80 ? 4.336 3.364 1.849 1.00 94.44 80 ALA A O 1
ATOM 609 N N . GLY A 1 81 ? 5.585 4.512 0.381 1.00 96.56 81 GLY A N 1
ATOM 610 C CA . GLY A 1 81 ? 6.507 5.041 1.383 1.00 96.56 81 GLY A CA 1
ATOM 611 C C . GLY A 1 81 ? 5.860 6.019 2.362 1.00 96.56 81 GLY A C 1
ATOM 612 O O . GLY A 1 81 ? 6.140 5.949 3.557 1.00 96.56 81 GLY A O 1
ATOM 613 N N . LEU A 1 82 ? 4.979 6.906 1.889 1.00 96.69 82 LEU A N 1
ATOM 614 C CA . LEU A 1 82 ? 4.221 7.818 2.749 1.00 96.69 82 LEU A CA 1
ATOM 615 C C . LEU A 1 82 ? 3.252 7.059 3.657 1.00 96.69 82 LEU A C 1
ATOM 617 O O . LEU A 1 82 ? 3.143 7.398 4.831 1.00 96.69 82 LEU A O 1
ATOM 621 N N . GLU A 1 83 ? 2.592 6.019 3.149 1.00 93.38 83 GLU A N 1
ATOM 622 C CA . GLU A 1 83 ? 1.717 5.156 3.948 1.00 93.38 83 GLU A CA 1
ATOM 623 C C . GLU A 1 83 ? 2.505 4.384 5.015 1.00 93.38 83 GLU A C 1
ATOM 625 O O . GLU A 1 83 ? 2.132 4.404 6.189 1.00 93.38 83 GLU A O 1
ATOM 630 N N . ALA A 1 84 ? 3.631 3.764 4.641 1.00 94.81 84 ALA A N 1
ATOM 631 C CA . ALA A 1 84 ? 4.513 3.073 5.580 1.00 94.81 84 ALA A CA 1
ATOM 632 C C . ALA A 1 84 ? 5.034 4.025 6.668 1.00 94.81 84 ALA A C 1
ATOM 634 O O . ALA A 1 84 ? 5.014 3.687 7.853 1.00 94.81 84 ALA A O 1
ATOM 635 N N . PHE A 1 85 ? 5.453 5.234 6.277 1.00 96.44 85 PHE A N 1
ATOM 636 C CA . PHE A 1 85 ? 5.913 6.265 7.202 1.00 96.44 85 PHE A CA 1
ATOM 637 C C . PHE A 1 85 ? 4.803 6.729 8.147 1.00 96.44 85 PHE A C 1
ATOM 639 O O . PHE A 1 85 ? 5.032 6.798 9.352 1.00 96.44 85 PHE A O 1
ATOM 646 N N . ALA A 1 86 ? 3.604 7.007 7.628 1.00 93.88 86 ALA A N 1
ATOM 647 C CA . ALA A 1 86 ? 2.467 7.430 8.438 1.00 93.88 86 ALA A CA 1
ATOM 648 C C . ALA A 1 86 ? 2.094 6.363 9.475 1.00 93.88 86 ALA A C 1
ATOM 650 O O . ALA A 1 86 ? 2.000 6.674 10.659 1.00 93.88 86 ALA A O 1
ATOM 651 N N . MET A 1 87 ? 1.977 5.093 9.067 1.00 91.75 87 MET A N 1
ATOM 652 C CA . MET A 1 87 ? 1.675 4.006 10.004 1.00 91.75 87 MET A CA 1
ATOM 653 C C . MET A 1 87 ? 2.774 3.822 11.058 1.00 91.75 87 MET A C 1
ATOM 655 O O . MET A 1 87 ? 2.477 3.588 12.228 1.00 91.75 87 MET A O 1
ATOM 659 N N . ALA A 1 88 ? 4.045 3.942 10.670 1.00 94.19 88 ALA A N 1
ATOM 660 C CA . ALA A 1 88 ? 5.160 3.851 11.607 1.00 94.19 88 ALA A CA 1
ATOM 661 C C . ALA A 1 88 ? 5.165 5.004 12.615 1.00 94.19 88 ALA A C 1
ATOM 663 O O . ALA A 1 88 ? 5.408 4.783 13.800 1.00 94.19 88 ALA A O 1
ATOM 664 N N . LEU A 1 89 ? 4.875 6.223 12.157 1.00 95.00 89 LEU A N 1
ATOM 665 C CA 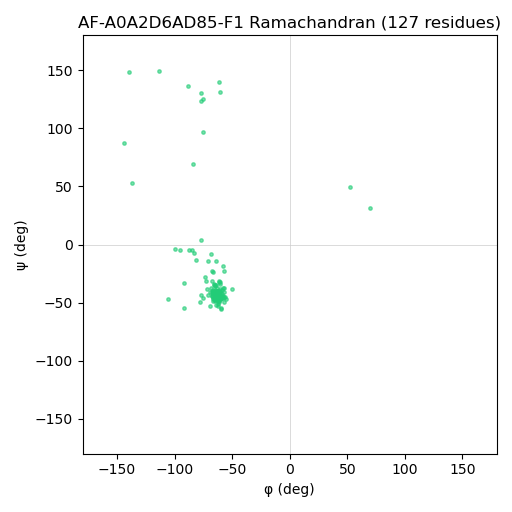. LEU A 1 89 ? 4.771 7.393 13.018 1.00 95.00 89 LEU A CA 1
ATOM 666 C C . LEU A 1 89 ? 3.621 7.235 14.019 1.00 95.00 89 LEU A C 1
ATOM 668 O O . LEU A 1 89 ? 3.849 7.406 15.213 1.00 95.00 89 LEU A O 1
ATOM 672 N N . SER A 1 90 ? 2.437 6.815 13.566 1.00 91.75 90 SER A N 1
ATOM 673 C CA . SER A 1 90 ? 1.297 6.538 14.450 1.00 91.75 90 SER A CA 1
ATOM 674 C C . SER A 1 90 ? 1.597 5.437 15.470 1.00 91.75 90 SER A C 1
ATOM 676 O O . SER A 1 90 ? 1.159 5.518 16.617 1.00 91.75 90 SER A O 1
ATOM 678 N N . LEU A 1 91 ? 2.403 4.434 15.102 1.00 91.50 91 LEU A N 1
ATOM 679 C CA . LEU A 1 91 ? 2.853 3.397 16.031 1.00 91.50 91 LEU A CA 1
ATOM 680 C C . LEU A 1 91 ? 3.798 3.963 17.100 1.00 91.50 91 LEU A C 1
ATOM 682 O O . LEU A 1 91 ? 3.642 3.654 18.278 1.00 91.50 91 LEU A O 1
ATOM 686 N N . LEU A 1 92 ? 4.760 4.801 16.703 1.00 92.94 92 LEU A N 1
ATOM 687 C CA . LEU A 1 92 ? 5.708 5.444 17.622 1.00 92.94 92 LEU A CA 1
ATOM 688 C C . LEU A 1 92 ? 5.025 6.424 18.582 1.00 92.94 92 LEU A C 1
ATOM 690 O O . LEU A 1 92 ? 5.455 6.553 19.727 1.00 92.94 92 LEU A O 1
ATOM 694 N N . LEU A 1 93 ? 3.979 7.107 18.117 1.00 93.75 93 LEU A N 1
ATOM 695 C CA . LEU A 1 93 ? 3.190 8.049 18.911 1.00 93.75 93 LEU A CA 1
ATOM 696 C C . LEU A 1 93 ? 2.110 7.367 19.767 1.00 93.75 93 LEU A C 1
ATOM 698 O O . LEU A 1 93 ? 1.494 8.034 20.594 1.00 93.75 93 LEU A O 1
ATOM 702 N N . GLY A 1 94 ? 1.897 6.055 19.608 1.00 87.12 94 GLY A N 1
ATOM 703 C CA . GLY A 1 94 ? 0.891 5.306 20.365 1.00 87.12 94 GLY A CA 1
ATOM 704 C C . GLY A 1 94 ? -0.550 5.662 19.986 1.00 87.12 94 GLY A C 1
ATOM 705 O O . GLY A 1 94 ? -1.431 5.624 20.835 1.00 87.12 94 GLY A O 1
ATOM 706 N N . GLU A 1 95 ? -0.793 6.033 18.727 1.00 86.94 95 GLU A N 1
ATOM 707 C CA . GLU A 1 95 ? -2.109 6.483 18.242 1.00 86.94 95 GLU A CA 1
ATOM 708 C C . GLU A 1 95 ? -3.064 5.325 17.913 1.00 86.94 95 GLU A C 1
ATOM 710 O O . GLU A 1 95 ? -4.264 5.534 17.732 1.00 86.94 95 GLU A O 1
ATOM 715 N N . PHE A 1 96 ? -2.555 4.095 17.824 1.00 84.31 96 PHE A N 1
ATOM 716 C CA . PHE A 1 96 ? -3.396 2.924 17.605 1.00 84.31 96 PHE A CA 1
ATOM 717 C C . PHE A 1 96 ? -4.131 2.546 18.888 1.00 84.31 96 PHE A C 1
ATOM 719 O O . PHE A 1 96 ? -3.514 2.246 19.904 1.00 84.31 96 PHE A O 1
ATOM 726 N N . THR A 1 97 ? -5.455 2.451 18.800 1.00 83.94 97 THR A N 1
ATOM 727 C CA . THR A 1 97 ? -6.313 1.915 19.869 1.00 83.94 97 THR A CA 1
ATOM 728 C C . THR A 1 97 ? -6.285 0.383 19.948 1.00 83.94 97 THR A C 1
ATOM 730 O O . THR A 1 97 ? -7.083 -0.189 20.674 1.00 83.94 97 THR A O 1
ATOM 733 N N . ALA A 1 98 ? -5.467 -0.286 19.131 1.00 83.00 98 ALA A N 1
ATOM 734 C CA . ALA A 1 98 ? -5.401 -1.742 19.035 1.00 83.00 98 ALA A CA 1
ATOM 735 C C . ALA A 1 98 ? -4.626 -2.335 20.217 1.00 83.00 98 ALA A C 1
ATOM 737 O O . ALA A 1 98 ? -3.448 -2.014 20.394 1.00 83.00 98 ALA A O 1
ATOM 738 N N . GLU A 1 99 ? -5.240 -3.243 20.976 1.00 84.69 99 GLU A N 1
ATOM 739 C CA . GLU A 1 99 ? -4.530 -3.998 22.019 1.00 84.69 99 GLU A CA 1
ATOM 740 C C . GLU A 1 99 ? -3.597 -5.055 21.403 1.00 84.69 99 GLU A C 1
ATOM 742 O O . GLU A 1 99 ? -2.490 -5.309 21.893 1.00 84.69 99 GLU A O 1
ATOM 747 N N . ASN A 1 100 ? -3.973 -5.596 20.241 1.00 84.75 100 ASN A N 1
ATOM 748 C CA . ASN A 1 100 ? -3.172 -6.563 19.507 1.00 84.75 100 ASN A CA 1
ATOM 749 C C . ASN A 1 100 ? -2.111 -5.888 18.606 1.00 84.75 100 ASN A C 1
ATOM 751 O O . ASN A 1 100 ? -2.165 -5.901 17.371 1.00 84.75 100 ASN A O 1
ATOM 755 N N . ILE A 1 101 ? -1.105 -5.282 19.242 1.00 85.75 101 ILE A N 1
ATOM 756 C CA . ILE A 1 101 ? -0.133 -4.412 18.563 1.00 85.75 101 ILE A CA 1
ATOM 757 C C . ILE A 1 101 ? 0.805 -5.139 17.585 1.00 85.75 101 ILE A C 1
ATOM 759 O O . ILE A 1 101 ? 1.344 -4.519 16.663 1.00 85.75 101 ILE A O 1
ATOM 763 N N . TRP A 1 102 ? 1.011 -6.453 17.743 1.00 87.19 102 TRP A N 1
ATOM 764 C CA . TRP A 1 102 ? 1.948 -7.195 16.889 1.00 87.19 102 TRP A CA 1
ATOM 765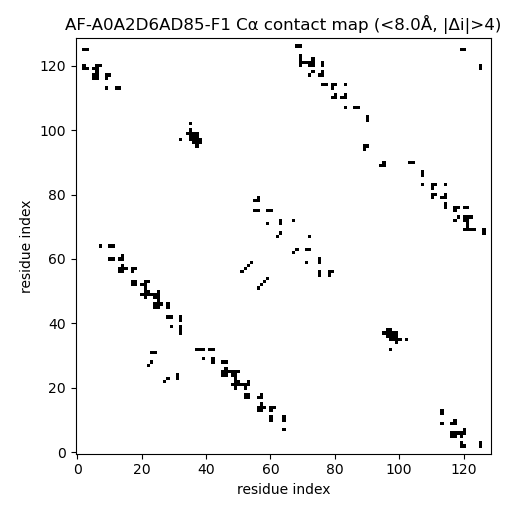 C C . TRP A 1 102 ? 1.472 -7.231 15.432 1.00 87.19 102 TRP A C 1
ATOM 767 O O . TRP A 1 102 ? 2.294 -7.159 14.517 1.00 87.19 102 TRP A O 1
ATOM 777 N N . MET A 1 103 ? 0.154 -7.283 15.199 1.00 84.75 103 MET A N 1
ATOM 778 C CA . MET A 1 103 ? -0.420 -7.258 13.850 1.00 84.75 103 MET A CA 1
ATOM 779 C C . MET A 1 103 ? -0.133 -5.929 13.148 1.00 84.75 103 MET A C 1
ATOM 781 O O . MET A 1 103 ? 0.217 -5.903 11.964 1.00 84.75 103 MET A O 1
ATOM 785 N N . VAL A 1 104 ? -0.223 -4.823 13.890 1.00 86.50 104 VAL A N 1
ATOM 786 C CA . VAL A 1 104 ? 0.110 -3.484 13.390 1.00 86.50 104 VAL A CA 1
ATOM 787 C C . VAL A 1 104 ? 1.601 -3.407 13.056 1.00 86.50 104 VAL A C 1
ATOM 789 O O . VAL A 1 104 ? 1.965 -3.004 11.954 1.00 86.50 104 VAL A O 1
ATOM 792 N N . GLN A 1 105 ? 2.470 -3.882 13.953 1.00 91.62 105 GLN A N 1
ATOM 793 C CA . GLN A 1 105 ? 3.919 -3.929 13.729 1.00 91.62 105 GLN A CA 1
ATOM 794 C C . GLN A 1 105 ? 4.295 -4.745 12.485 1.00 91.62 105 GLN A C 1
ATOM 796 O O . GLN A 1 105 ? 5.078 -4.280 11.656 1.00 91.62 105 GLN A O 1
ATOM 801 N N . ALA A 1 106 ? 3.710 -5.935 12.318 1.00 90.62 106 ALA A N 1
ATOM 802 C CA . ALA A 1 106 ? 3.941 -6.779 11.148 1.00 90.62 106 ALA A CA 1
ATOM 803 C C . ALA A 1 106 ? 3.517 -6.079 9.844 1.00 90.62 106 ALA A C 1
ATOM 805 O O . ALA A 1 106 ? 4.243 -6.131 8.849 1.00 90.62 106 ALA A O 1
ATOM 806 N N . SER A 1 107 ? 2.385 -5.369 9.871 1.00 88.19 107 SER A N 1
ATOM 807 C CA . SER A 1 107 ? 1.880 -4.592 8.732 1.00 88.19 107 SER A CA 1
ATOM 808 C C . SER A 1 107 ? 2.828 -3.449 8.354 1.00 88.19 107 SER A C 1
ATOM 810 O O . SER A 1 107 ? 3.145 -3.271 7.178 1.00 88.19 107 SER A O 1
ATOM 812 N N . VAL A 1 108 ? 3.343 -2.714 9.347 1.00 92.12 108 VAL A N 1
ATOM 813 C CA . VAL A 1 108 ? 4.319 -1.629 9.144 1.00 92.12 108 VAL A CA 1
ATOM 814 C C . VAL A 1 108 ? 5.613 -2.161 8.527 1.00 92.12 108 VAL A C 1
ATOM 816 O O . VAL A 1 108 ? 6.104 -1.604 7.545 1.00 92.12 108 VAL A O 1
ATOM 819 N N . VAL A 1 109 ? 6.154 -3.263 9.057 1.00 94.25 109 VAL A N 1
ATOM 820 C CA . VAL A 1 109 ? 7.377 -3.884 8.521 1.00 94.25 109 VAL A CA 1
ATOM 821 C C . VAL A 1 109 ? 7.179 -4.310 7.068 1.00 94.25 109 VAL A C 1
ATOM 823 O O . VAL A 1 109 ? 8.022 -4.008 6.222 1.00 94.25 109 VAL A O 1
ATOM 826 N N . LEU A 1 110 ? 6.057 -4.964 6.755 1.00 91.81 110 LEU A N 1
ATOM 827 C CA . LEU A 1 110 ? 5.745 -5.364 5.385 1.00 91.81 110 LEU A CA 1
ATOM 828 C C . LEU A 1 110 ? 5.663 -4.151 4.447 1.00 91.81 110 LEU A C 1
ATOM 830 O O . LEU A 1 110 ? 6.245 -4.186 3.364 1.00 91.81 110 LEU A O 1
ATOM 834 N N . ALA A 1 111 ? 5.006 -3.067 4.869 1.00 92.12 111 ALA A N 1
ATOM 835 C CA . ALA A 1 111 ? 4.879 -1.849 4.071 1.00 92.12 111 ALA A CA 1
ATOM 836 C C . ALA A 1 111 ? 6.246 -1.216 3.743 1.00 92.12 111 ALA A C 1
ATOM 838 O O . ALA A 1 111 ? 6.485 -0.806 2.603 1.00 92.12 111 ALA A O 1
ATOM 839 N N . PHE A 1 112 ? 7.188 -1.208 4.694 1.00 95.62 112 PHE A N 1
ATOM 840 C CA . PHE A 1 112 ? 8.562 -0.772 4.426 1.00 95.62 112 PHE A CA 1
ATOM 841 C C . PHE A 1 112 ? 9.292 -1.685 3.443 1.00 95.62 112 PHE A C 1
ATOM 843 O O . PHE A 1 112 ? 9.935 -1.189 2.518 1.00 95.62 112 PHE A O 1
ATOM 850 N N . LEU A 1 113 ? 9.193 -3.006 3.613 1.00 95.19 113 LEU A N 1
ATOM 851 C CA . LEU A 1 113 ? 9.838 -3.959 2.704 1.00 95.19 113 LEU A CA 1
ATOM 852 C C . LEU A 1 113 ? 9.326 -3.801 1.270 1.00 95.19 113 LEU A C 1
ATOM 854 O O . LEU A 1 113 ? 10.123 -3.768 0.330 1.00 95.19 113 LEU A O 1
ATOM 858 N N . VAL A 1 114 ? 8.011 -3.640 1.105 1.00 94.62 114 VAL A N 1
ATOM 859 C CA . VAL A 1 114 ? 7.391 -3.374 -0.196 1.00 94.62 114 VAL A CA 1
ATOM 860 C C . VAL A 1 114 ? 7.880 -2.041 -0.762 1.00 94.62 114 VAL A C 1
ATOM 862 O O . VAL A 1 114 ? 8.318 -2.002 -1.908 1.00 94.62 114 VAL A O 1
ATOM 865 N N . THR A 1 115 ? 7.914 -0.972 0.036 1.00 96.06 115 THR A N 1
ATOM 866 C CA . THR A 1 115 ? 8.433 0.340 -0.395 1.00 96.06 115 THR A CA 1
ATOM 867 C C . THR A 1 115 ? 9.876 0.247 -0.903 1.00 96.06 115 THR A C 1
ATOM 869 O O . THR A 1 115 ? 10.199 0.767 -1.972 1.00 96.06 115 THR A O 1
ATOM 872 N N . ILE A 1 116 ? 10.747 -0.461 -0.177 1.00 95.81 116 ILE A N 1
ATOM 873 C CA . ILE A 1 116 ? 12.144 -0.675 -0.579 1.00 95.81 116 ILE A CA 1
ATOM 874 C C . ILE A 1 116 ? 12.213 -1.460 -1.893 1.00 95.81 116 ILE A C 1
ATOM 876 O O . ILE A 1 116 ? 12.975 -1.091 -2.785 1.00 95.81 116 ILE A O 1
ATOM 880 N N . GLY A 1 117 ? 11.407 -2.512 -2.054 1.00 94.06 117 GLY A N 1
ATOM 881 C CA . GLY A 1 117 ? 11.354 -3.267 -3.308 1.00 94.06 117 GLY A CA 1
ATOM 882 C C . GLY A 1 117 ? 10.885 -2.410 -4.492 1.00 94.06 117 GLY A C 1
ATOM 883 O O . GLY A 1 117 ? 11.473 -2.463 -5.579 1.00 94.06 117 GLY A O 1
ATOM 884 N N . LEU A 1 118 ? 9.883 -1.551 -4.267 1.00 95.31 118 LEU A N 1
ATOM 885 C CA . LEU A 1 118 ? 9.315 -0.657 -5.276 1.00 95.31 118 LEU A CA 1
ATOM 886 C C . LEU A 1 118 ? 10.311 0.410 -5.725 1.00 95.31 118 LEU A C 1
ATOM 888 O O . LEU A 1 118 ? 10.212 0.880 -6.858 1.00 95.31 118 LEU A O 1
ATOM 892 N N . TYR A 1 119 ? 11.316 0.740 -4.907 1.00 95.69 119 TYR A N 1
ATOM 893 C CA . TYR A 1 119 ? 12.354 1.705 -5.268 1.00 95.69 119 TYR A CA 1
ATOM 894 C C . TYR A 1 119 ? 12.975 1.412 -6.637 1.00 95.69 119 TYR A C 1
ATOM 896 O O . TYR A 1 119 ? 13.169 2.332 -7.430 1.00 95.69 119 TYR A O 1
ATOM 904 N N . SER A 1 120 ? 13.177 0.137 -6.976 1.00 94.12 120 SER A N 1
ATOM 905 C CA . SER A 1 120 ? 13.670 -0.271 -8.299 1.00 94.12 120 SER A CA 1
ATOM 906 C C . SER A 1 120 ? 12.799 0.214 -9.467 1.00 94.12 120 SER A C 1
ATOM 908 O O . SER A 1 120 ? 13.340 0.647 -10.481 1.00 94.12 120 SER A O 1
ATOM 910 N N . SER A 1 121 ? 11.473 0.240 -9.305 1.00 93.88 121 SER A N 1
ATOM 911 C CA . SER A 1 121 ? 10.524 0.754 -10.304 1.00 93.88 121 SER A CA 1
ATOM 912 C C . SER A 1 121 ? 10.565 2.280 -10.463 1.00 93.88 1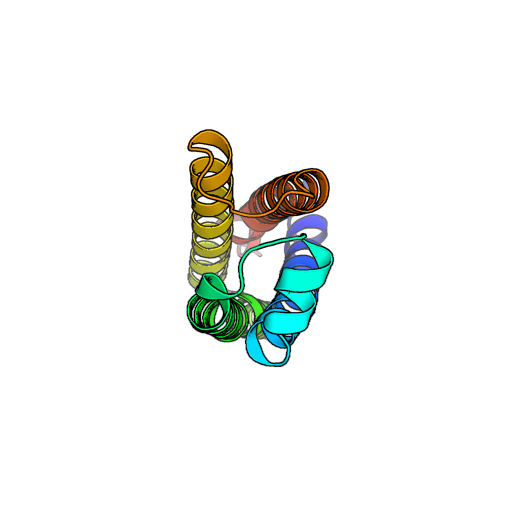21 SER A C 1
ATOM 914 O O . SER A 1 121 ? 10.043 2.816 -11.439 1.00 93.88 121 SER A O 1
ATOM 916 N N . SER A 1 122 ? 11.200 2.995 -9.528 1.00 95.81 122 SER A N 1
ATOM 917 C CA . SER A 1 122 ? 11.314 4.461 -9.537 1.00 95.81 122 SER A CA 1
ATOM 918 C C . SER A 1 122 ? 12.613 4.988 -10.165 1.00 95.81 122 SER A C 1
ATOM 920 O O . SER A 1 122 ? 12.790 6.203 -10.300 1.00 95.81 122 SER A O 1
ATOM 922 N N . LEU A 1 123 ? 13.526 4.088 -10.548 1.00 95.50 123 LEU A N 1
ATOM 923 C CA . LEU A 1 123 ? 14.818 4.416 -11.151 1.00 95.50 123 LEU A CA 1
ATOM 924 C C . LEU A 1 123 ? 14.695 4.532 -12.674 1.00 95.50 123 LEU A C 1
ATOM 926 O O . LEU A 1 123 ? 14.107 3.663 -13.313 1.00 95.50 123 LEU A O 1
ATOM 930 N N . SER A 1 124 ? 15.307 5.559 -13.276 1.00 92.69 124 SER A N 1
ATOM 931 C CA . SER A 1 124 ? 15.331 5.720 -14.743 1.00 92.69 124 SER A CA 1
ATOM 932 C C . SER A 1 124 ? 15.964 4.516 -15.442 1.00 92.69 124 SER A C 1
ATOM 934 O O . SER A 1 124 ? 15.434 4.056 -16.446 1.00 92.69 124 SER A O 1
ATOM 936 N N . ALA A 1 125 ? 17.006 3.945 -14.832 1.00 91.81 125 ALA A N 1
ATOM 937 C CA . ALA A 1 125 ? 17.733 2.777 -15.323 1.00 91.81 125 ALA A CA 1
ATOM 938 C C . ALA A 1 125 ? 16.865 1.519 -15.524 1.00 91.81 125 ALA A C 1
ATOM 940 O O . ALA A 1 125 ? 17.291 0.605 -16.216 1.00 91.81 125 ALA A O 1
ATOM 941 N N . TYR A 1 126 ? 15.669 1.434 -14.925 1.00 89.75 126 TYR A N 1
ATOM 942 C CA . TYR A 1 126 ? 14.733 0.333 -15.197 1.00 89.75 126 TYR A CA 1
ATOM 943 C C . TYR A 1 126 ? 14.060 0.459 -16.578 1.00 89.75 126 TYR A C 1
ATOM 945 O O . TYR A 1 126 ? 13.673 -0.546 -17.163 1.00 89.75 126 TYR A O 1
ATOM 953 N N . TYR A 1 127 ? 13.902 1.682 -17.090 1.00 90.44 127 TYR A N 1
ATOM 954 C CA . TYR A 1 127 ? 13.198 1.976 -18.348 1.00 90.44 127 TYR A CA 1
ATOM 955 C C . TYR A 1 127 ? 14.148 2.182 -19.530 1.00 90.44 127 TYR A C 1
ATOM 957 O O . TYR A 1 127 ? 13.693 2.407 -20.652 1.00 90.44 127 TYR A O 1
ATOM 965 N N . GLU A 1 128 ? 15.454 2.153 -19.277 1.00 85.38 128 GLU A N 1
ATOM 966 C CA . GLU A 1 128 ? 16.474 2.190 -20.316 1.00 85.38 128 GLU A CA 1
ATOM 967 C C . GLU A 1 128 ? 16.567 0.793 -20.968 1.00 85.38 128 GLU A C 1
ATOM 969 O O . GLU A 1 128 ? 16.600 -0.203 -20.242 1.00 85.38 128 GLU A O 1
ATOM 974 N N . PRO A 1 129 ? 16.526 0.704 -22.310 1.00 65.06 129 PRO A N 1
ATOM 975 C CA . PRO A 1 129 ? 16.532 -0.563 -23.043 1.00 65.06 129 PRO A CA 1
ATOM 976 C C . PRO A 1 129 ? 17.876 -1.302 -23.010 1.00 65.06 129 PRO A C 1
ATOM 978 O O . PRO A 1 129 ? 18.934 -0.637 -22.910 1.00 65.06 129 PRO A O 1
#

Radius of gyration: 15.36 Å; Cα contacts (8 Å, |Δi|>4): 155; chains: 1; bounding box: 37×18×45 Å

Sequence (129 aa):
MNLDALARPTMQVNLWASLGYGVFLLAAPDVFCDLLEAEAVNTAWLRTIGAALLGTNVLGSWLWLKNPSLDMGRVQTLTAGLEAFAMALSLLLGEFTAENIWMVQASVVLAFLVTIGLYSSSLSAYYEP

Foldseek 3Di:
DLLCVLQLVLLVVQQVVLLVQLCCLQPPVVVVCVVQVADPVCNVVSNVSSVVSCVQRNVLSVVCNVPNDLVSLQSNLVVLVVVLVVLVVCVVVVVTRGPNCVVSVVVSVVSVVSSVSSVSSNDPVNVDD